Protein AF-A0A1D1V1R0-F1 (afdb_monomer_lite)

Secondary structure (DSSP, 8-state):
-----SSSPPPSSEEEEEE-TTSS--HHHHHH----TTEEEEEETTSS--HHHHHHHIIIIIGGG--SEEEEEE-S-GGGG-HHHHHHHS-TT-EEEEEEPPPTTS-TT---HHHHHHHB-TTS-B-PPP-SS----PPPPS----

Foldseek 3Di:
DFDDDQAPDGFQADEFEAADCVQFDDPVCVVVPDDDPRYHYGYGNVSDQALVNVLVCLQPGNQVVDDQEDEAEEEPDPSVVPPVSSVVSHDPRYHYDYAYDDDPVPPPPPGDPVCCVAAHDPVRHGDDDDRPDDPPPPDDPPDDDD

Organism: Ramazzottius varieornatus (NCBI:txid947166)

Structure (mmCIF, N/CA/C/O backbone):
data_AF-A0A1D1V1R0-F1
#
_entry.id   AF-A0A1D1V1R0-F1
#
loop_
_atom_site.group_PDB
_atom_site.id
_atom_site.type_symbol
_atom_site.label_atom_id
_atom_site.label_alt_id
_atom_site.label_comp_id
_atom_site.label_asym_id
_atom_site.label_entity_id
_atom_site.label_seq_id
_atom_site.pdbx_PDB_ins_code
_atom_site.Cartn_x
_atom_site.Cartn_y
_atom_site.Cartn_z
_atom_site.occupancy
_atom_site.B_iso_or_equiv
_atom_site.auth_seq_id
_atom_site.auth_comp_id
_atom_site.auth_asym_id
_atom_site.auth_atom_id
_atom_site.pdbx_PDB_model_num
ATOM 1 N N . MET A 1 1 ? 6.023 -5.284 5.597 1.00 52.09 1 MET A N 1
ATOM 2 C CA . MET A 1 1 ? 5.545 -4.216 6.499 1.00 52.09 1 MET A CA 1
ATOM 3 C C . MET A 1 1 ? 4.420 -4.776 7.351 1.00 52.09 1 MET A C 1
ATOM 5 O O . MET A 1 1 ? 3.563 -5.457 6.803 1.00 52.09 1 MET A O 1
ATOM 9 N N . ALA A 1 2 ? 4.440 -4.544 8.662 1.00 51.50 2 ALA A N 1
ATOM 10 C CA . ALA A 1 2 ? 3.356 -4.931 9.559 1.00 51.50 2 ALA A CA 1
ATOM 11 C C . ALA A 1 2 ? 2.730 -3.659 10.130 1.00 51.50 2 ALA A C 1
ATOM 13 O O . ALA A 1 2 ? 3.418 -2.868 10.766 1.00 51.50 2 ALA A O 1
ATOM 14 N N . VAL A 1 3 ? 1.440 -3.464 9.879 1.00 59.72 3 VAL A N 1
ATOM 15 C CA . VAL A 1 3 ? 0.674 -2.334 10.406 1.00 59.72 3 VAL A CA 1
ATOM 16 C C . VAL A 1 3 ? -0.387 -2.896 11.333 1.00 59.72 3 VAL A C 1
ATOM 18 O O . VAL A 1 3 ? -1.090 -3.838 10.958 1.00 59.72 3 VAL A O 1
ATOM 21 N N . SER A 1 4 ? -0.482 -2.326 12.536 1.00 56.81 4 SER A N 1
ATOM 22 C CA . SER A 1 4 ? -1.475 -2.718 13.528 1.00 56.81 4 SER A CA 1
ATOM 23 C C . SER A 1 4 ? -2.364 -1.549 13.956 1.00 56.81 4 SER A C 1
ATOM 25 O O . SER A 1 4 ? -1.870 -0.660 14.651 1.00 56.81 4 SER A O 1
ATOM 27 N N . PRO A 1 5 ? -3.678 -1.572 13.661 1.00 60.47 5 PRO A N 1
ATOM 28 C CA . PRO A 1 5 ? -4.608 -0.578 14.172 1.00 60.47 5 PRO A CA 1
ATOM 29 C C . PRO A 1 5 ? -4.971 -0.908 15.623 1.00 60.47 5 PRO A C 1
ATOM 31 O O . PRO A 1 5 ? -5.726 -1.849 15.859 1.00 60.47 5 PRO A O 1
ATOM 34 N N . GLY A 1 6 ? -4.405 -0.165 16.584 1.00 58.22 6 GLY A N 1
ATOM 35 C CA . GLY A 1 6 ? -4.830 -0.024 17.995 1.00 58.22 6 GLY A CA 1
ATOM 36 C C . GLY A 1 6 ? -4.907 -1.276 18.893 1.00 58.22 6 GLY A C 1
ATOM 37 O O . GLY A 1 6 ? -4.838 -1.153 20.107 1.00 58.22 6 GLY A O 1
ATOM 38 N N . ASN A 1 7 ? -4.992 -2.479 18.321 1.00 58.25 7 ASN A N 1
ATOM 39 C CA . ASN A 1 7 ? -5.371 -3.736 18.968 1.00 58.25 7 ASN A CA 1
ATOM 40 C C . ASN A 1 7 ? -4.409 -4.890 18.626 1.00 58.25 7 ASN A C 1
ATOM 42 O O . ASN A 1 7 ? -4.792 -6.054 18.731 1.00 58.25 7 ASN A O 1
ATOM 46 N N . ARG A 1 8 ? -3.173 -4.599 18.187 1.00 58.84 8 ARG A N 1
ATOM 47 C CA . ARG A 1 8 ? -2.161 -5.610 17.794 1.00 58.84 8 ARG A CA 1
ATOM 48 C C . ARG A 1 8 ? -2.657 -6.583 16.712 1.00 58.84 8 ARG A C 1
ATOM 50 O O . ARG A 1 8 ? -2.255 -7.742 16.682 1.00 58.84 8 ARG A O 1
ATOM 57 N N . LYS A 1 9 ? -3.557 -6.133 15.836 1.00 68.12 9 LYS A N 1
ATOM 58 C CA . LYS A 1 9 ? -4.100 -6.934 14.728 1.00 68.12 9 LYS A CA 1
ATOM 59 C C . LYS A 1 9 ? -3.363 -6.575 13.452 1.00 68.12 9 LYS A C 1
ATOM 61 O O . LYS A 1 9 ? -3.087 -5.410 13.242 1.00 68.12 9 LYS A O 1
ATOM 66 N N . PHE A 1 10 ? -3.060 -7.534 12.589 1.00 79.31 10 PHE A N 1
ATOM 67 C CA . PHE A 1 10 ? -2.587 -7.196 11.246 1.00 79.31 10 PHE A CA 1
ATOM 68 C C . PHE A 1 10 ? -3.708 -6.540 10.435 1.00 79.31 10 PHE A C 1
ATOM 70 O O . PHE A 1 10 ? -4.890 -6.745 10.728 1.00 79.31 10 PHE A O 1
ATOM 77 N N . LEU A 1 11 ? -3.338 -5.784 9.395 1.00 84.06 11 LEU A N 1
ATOM 78 C CA . LEU A 1 11 ? -4.310 -5.361 8.391 1.00 84.06 11 LEU A CA 1
ATOM 79 C C . LEU A 1 11 ? -5.046 -6.596 7.848 1.00 84.06 11 LEU A C 1
ATOM 81 O O . LEU A 1 11 ? -4.405 -7.606 7.547 1.00 84.06 11 LEU A O 1
ATOM 85 N N . PRO A 1 12 ? -6.379 -6.534 7.707 1.00 88.12 12 PRO A N 1
ATOM 86 C CA . PRO A 1 12 ? -7.163 -7.672 7.241 1.00 88.12 12 PRO A CA 1
ATOM 87 C C . PRO A 1 12 ? -6.957 -7.974 5.751 1.00 88.12 12 PRO A C 1
ATOM 89 O O . PRO A 1 12 ? -7.391 -9.026 5.289 1.00 88.12 12 PRO A O 1
ATOM 92 N N . VAL A 1 13 ? -6.312 -7.072 5.003 1.00 91.94 13 VAL A N 1
ATOM 93 C CA . VAL A 1 13 ? -5.992 -7.231 3.581 1.00 91.94 13 VAL A CA 1
ATOM 94 C C . VAL A 1 13 ? -4.475 -7.263 3.406 1.00 91.94 13 VAL A C 1
ATOM 96 O O . VAL A 1 13 ? -3.767 -6.355 3.843 1.00 91.94 13 VAL A O 1
ATOM 99 N N . LEU A 1 14 ? -3.983 -8.312 2.751 1.00 92.25 14 LEU A N 1
ATOM 100 C CA . LEU A 1 14 ? -2.581 -8.475 2.392 1.00 92.25 14 LEU A CA 1
ATOM 101 C C . LEU A 1 14 ? -2.313 -7.841 1.026 1.00 92.25 14 LEU A C 1
ATOM 103 O O . LEU A 1 14 ? -3.021 -8.132 0.067 1.00 92.25 14 LEU A O 1
ATOM 107 N N . PHE A 1 15 ? -1.264 -7.029 0.928 1.00 93.94 15 PHE A N 1
ATOM 108 C CA . PHE A 1 15 ? -0.796 -6.456 -0.332 1.00 93.94 15 PHE A CA 1
ATOM 109 C C . PHE A 1 15 ? 0.453 -7.196 -0.810 1.00 93.94 15 PHE A C 1
ATOM 111 O O . PHE A 1 15 ? 1.445 -7.263 -0.080 1.00 93.94 15 PHE A O 1
ATOM 118 N N . ILE A 1 16 ? 0.406 -7.763 -2.015 1.00 94.25 16 ILE A N 1
ATOM 119 C CA . ILE A 1 16 ? 1.519 -8.508 -2.617 1.00 94.25 16 ILE A CA 1
ATOM 120 C C . ILE A 1 16 ? 1.901 -7.858 -3.939 1.00 94.25 16 ILE A C 1
ATOM 122 O O . ILE A 1 16 ? 1.062 -7.718 -4.823 1.00 94.25 16 ILE A O 1
ATOM 126 N N . THR A 1 17 ? 3.184 -7.540 -4.097 1.00 95.12 17 THR A N 1
ATOM 127 C CA . THR A 1 17 ? 3.770 -7.151 -5.381 1.00 95.12 17 THR A CA 1
ATOM 128 C C . THR A 1 17 ? 4.512 -8.343 -5.974 1.00 95.12 17 THR A C 1
ATOM 130 O O . THR A 1 17 ? 5.452 -8.854 -5.371 1.00 95.12 17 THR A O 1
ATOM 133 N N . LEU A 1 18 ? 4.075 -8.804 -7.142 1.00 95.25 18 LEU A N 1
ATOM 134 C CA . LEU A 1 18 ? 4.734 -9.860 -7.907 1.00 95.25 18 LEU A CA 1
ATOM 135 C C . LEU A 1 18 ? 5.698 -9.261 -8.932 1.00 95.25 18 LEU A C 1
ATOM 137 O O . LEU A 1 18 ? 5.539 -8.120 -9.365 1.00 95.25 18 LEU A O 1
ATOM 141 N N . GLN A 1 19 ? 6.708 -10.033 -9.323 1.00 95.56 19 GLN A N 1
ATOM 142 C CA . GLN A 1 19 ? 7.636 -9.625 -10.368 1.00 95.56 19 GLN A CA 1
ATOM 143 C C . GLN A 1 19 ? 7.084 -9.997 -11.749 1.00 95.56 19 GLN A C 1
ATOM 145 O O . GLN A 1 19 ? 6.827 -11.167 -12.011 1.00 95.56 19 GLN A O 1
ATOM 150 N N . GLU A 1 20 ? 6.951 -9.011 -12.634 1.00 95.31 20 GLU A N 1
ATOM 151 C CA . GLU A 1 20 ? 6.552 -9.190 -14.037 1.00 95.31 20 GLU A CA 1
ATOM 152 C C . GLU A 1 20 ? 7.487 -8.377 -14.937 1.00 95.31 20 GLU A C 1
ATOM 154 O O . GLU A 1 20 ? 7.738 -7.207 -14.651 1.00 95.31 20 GLU A O 1
ATOM 159 N N . ASP A 1 21 ? 7.942 -8.921 -16.068 1.00 92.44 21 ASP A N 1
ATOM 160 C CA . ASP A 1 21 ? 8.921 -8.255 -16.953 1.00 92.44 21 ASP A CA 1
ATOM 161 C C . ASP A 1 21 ? 8.495 -6.843 -17.392 1.00 92.44 21 ASP A C 1
ATOM 163 O O . ASP A 1 21 ? 9.306 -5.921 -17.529 1.00 92.44 21 ASP A O 1
ATOM 167 N N . LYS A 1 22 ? 7.188 -6.651 -17.603 1.00 93.69 22 LYS A N 1
ATOM 168 C CA . LYS A 1 22 ? 6.599 -5.363 -18.004 1.00 93.69 22 LYS A CA 1
ATOM 169 C C . LYS A 1 22 ? 6.126 -4.519 -16.819 1.00 93.69 22 LYS A C 1
ATOM 171 O O . LYS A 1 22 ? 5.696 -3.389 -17.026 1.00 93.69 22 LYS A O 1
ATOM 176 N N . GLY A 1 23 ? 6.217 -5.046 -15.600 1.00 93.44 23 GLY A N 1
ATOM 177 C CA . GLY A 1 23 ? 5.686 -4.444 -14.378 1.00 93.44 23 GLY A CA 1
ATOM 178 C C . GLY A 1 23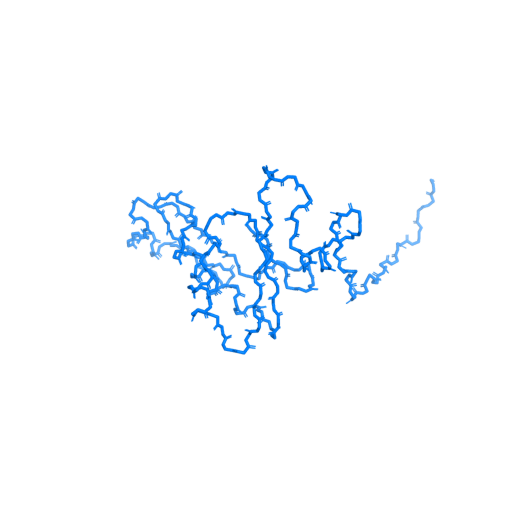 ? 4.164 -4.466 -14.278 1.00 93.44 23 GLY A C 1
ATOM 179 O O . GLY A 1 23 ? 3.609 -3.821 -13.403 1.00 93.44 23 GLY A O 1
ATOM 180 N N . VAL A 1 24 ? 3.493 -5.191 -15.171 1.00 94.50 24 VAL A N 1
ATOM 181 C CA . VAL A 1 24 ? 2.039 -5.344 -15.211 1.00 94.50 24 VAL A CA 1
ATOM 182 C C . VAL A 1 24 ? 1.707 -6.778 -15.587 1.00 94.50 24 VAL A C 1
ATOM 184 O O . VAL A 1 24 ? 2.443 -7.405 -16.353 1.00 94.50 24 VAL A O 1
ATOM 187 N N . PHE A 1 25 ? 0.580 -7.283 -15.094 1.00 95.12 25 PHE A N 1
ATOM 188 C CA . PHE A 1 25 ? 0.133 -8.627 -15.430 1.00 95.12 25 PHE A CA 1
ATOM 189 C C . PHE A 1 25 ? -0.249 -8.737 -16.904 1.00 95.12 25 PHE A C 1
ATOM 191 O O . PHE A 1 25 ? -1.098 -8.001 -17.410 1.00 95.12 25 PHE A O 1
ATOM 198 N N . GLY A 1 26 ? 0.322 -9.725 -17.592 1.00 93.88 26 GLY A N 1
ATOM 199 C CA . GLY A 1 26 ? -0.139 -10.100 -18.925 1.00 93.88 26 GLY A CA 1
ATOM 200 C C . GLY A 1 26 ? -1.590 -10.623 -18.920 1.00 93.88 26 GLY A C 1
ATOM 201 O O . GLY A 1 26 ? -2.122 -10.980 -17.864 1.00 93.88 26 GLY A O 1
ATOM 202 N N . PRO A 1 27 ? -2.242 -10.740 -20.093 1.00 94.12 27 PRO A N 1
ATOM 203 C CA . PRO A 1 27 ? -3.632 -11.201 -20.189 1.00 94.12 27 PRO A CA 1
ATOM 204 C C . PRO A 1 27 ? -3.875 -12.593 -19.589 1.00 94.12 27 PRO A C 1
ATOM 206 O O . PRO A 1 27 ? -4.906 -12.831 -18.963 1.00 94.12 27 PRO A O 1
ATOM 209 N N . ILE A 1 28 ? -2.915 -13.510 -19.756 1.00 94.50 28 ILE A N 1
ATOM 210 C CA . ILE A 1 28 ? -3.005 -14.881 -19.231 1.00 94.50 28 ILE A CA 1
ATOM 211 C C . ILE A 1 28 ? -2.942 -14.866 -17.702 1.00 94.50 28 ILE A C 1
ATOM 213 O O . ILE A 1 28 ? -3.820 -15.429 -17.049 1.00 94.50 28 ILE A O 1
ATOM 217 N N . VAL A 1 29 ? -1.949 -14.170 -17.138 1.00 93.12 29 VAL A N 1
ATOM 218 C CA . VAL A 1 29 ? -1.766 -14.051 -15.685 1.00 93.12 29 VAL A CA 1
ATOM 219 C C . VAL A 1 29 ? -2.973 -13.363 -15.060 1.00 93.12 29 VAL A C 1
ATOM 221 O O . VAL A 1 29 ? -3.580 -13.917 -14.154 1.00 93.12 29 VAL A O 1
ATOM 224 N N . SER A 1 30 ? -3.416 -12.233 -15.618 1.00 92.38 30 SER A N 1
ATOM 225 C CA . SER A 1 30 ? -4.606 -11.501 -15.158 1.00 92.38 30 SER A CA 1
ATOM 226 C C . SER A 1 30 ? -5.871 -12.368 -15.095 1.00 92.38 30 SER A C 1
ATOM 228 O O . SER A 1 30 ? -6.713 -12.176 -14.214 1.00 92.38 30 SER A O 1
ATOM 230 N N . LYS A 1 31 ? -6.020 -13.324 -16.025 1.00 94.19 31 LYS A N 1
ATOM 231 C CA . LYS A 1 31 ? -7.166 -14.244 -16.076 1.00 94.19 31 LYS A CA 1
ATOM 232 C C . LYS A 1 31 ? -7.053 -15.386 -15.063 1.00 94.19 31 LYS A C 1
ATOM 234 O O . LYS A 1 31 ? -8.076 -15.812 -14.534 1.00 94.19 31 LYS A O 1
ATOM 239 N N . ALA A 1 32 ? -5.843 -15.883 -14.815 1.00 94.62 32 ALA A N 1
ATOM 240 C CA . ALA A 1 32 ? -5.585 -17.016 -13.926 1.00 94.62 32 ALA A CA 1
ATOM 241 C C . ALA A 1 32 ? -5.278 -16.612 -12.472 1.00 94.62 32 ALA A C 1
ATOM 243 O O . ALA A 1 32 ? -5.229 -17.478 -11.600 1.00 94.62 32 ALA A O 1
ATOM 244 N N . LEU A 1 33 ? -5.057 -15.320 -12.207 1.00 94.12 33 LEU A N 1
ATOM 245 C CA . LEU A 1 33 ? -4.650 -14.815 -10.902 1.00 94.12 33 LEU A CA 1
ATOM 246 C C . LEU A 1 33 ? -5.675 -15.174 -9.823 1.00 94.12 33 LEU A C 1
ATOM 248 O O . LEU A 1 33 ? -6.874 -14.926 -9.973 1.00 94.12 33 LEU A O 1
ATOM 252 N N . PHE A 1 34 ? -5.186 -15.719 -8.711 1.00 93.00 34 PHE A N 1
ATOM 253 C CA . PHE A 1 34 ? -6.014 -15.987 -7.544 1.00 93.00 34 PHE A CA 1
ATOM 254 C C . PHE A 1 34 ? -6.573 -14.677 -6.975 1.00 93.00 34 PHE A C 1
ATOM 256 O O . PHE A 1 34 ? -5.833 -13.721 -6.744 1.00 93.00 34 PHE A O 1
ATOM 263 N N . LYS A 1 35 ? -7.887 -14.642 -6.731 1.00 93.44 35 LYS A N 1
ATOM 264 C CA . LYS A 1 35 ? -8.589 -13.480 -6.178 1.00 93.44 35 LYS A CA 1
ATOM 265 C C . LYS A 1 35 ? -9.249 -13.863 -4.866 1.00 93.44 35 LYS A C 1
ATOM 267 O O . LYS A 1 35 ? -10.056 -14.789 -4.820 1.00 93.44 35 LYS A O 1
ATOM 272 N N . ALA A 1 36 ? -8.945 -13.111 -3.819 1.00 94.62 36 ALA A N 1
ATOM 273 C CA . ALA A 1 36 ? -9.585 -13.243 -2.521 1.00 94.62 36 ALA A CA 1
ATOM 274 C C . ALA A 1 36 ? -9.876 -11.860 -1.941 1.00 94.62 36 ALA A C 1
ATOM 276 O O . ALA A 1 36 ? -9.194 -10.889 -2.251 1.00 94.62 36 ALA A O 1
ATOM 277 N N . ARG A 1 37 ? -10.894 -11.768 -1.080 1.00 92.25 37 ARG A N 1
ATOM 278 C CA . ARG A 1 37 ? -11.320 -10.487 -0.483 1.00 92.25 37 ARG A CA 1
ATOM 279 C C . ARG A 1 37 ? -10.255 -9.859 0.420 1.00 92.25 37 ARG A C 1
ATOM 281 O O . ARG A 1 37 ? -10.264 -8.655 0.622 1.00 92.25 37 ARG A O 1
ATOM 288 N N . ASN A 1 38 ? -9.368 -10.678 0.971 1.00 93.31 38 ASN A N 1
ATOM 289 C CA . ASN A 1 38 ? -8.287 -10.288 1.870 1.00 93.31 38 ASN A CA 1
ATOM 290 C C . ASN A 1 38 ? -6.928 -10.199 1.160 1.00 93.31 38 ASN A C 1
ATOM 292 O O . ASN A 1 38 ? -5.894 -10.229 1.825 1.00 93.31 38 ASN A O 1
ATOM 296 N N . LEU A 1 39 ? -6.915 -10.135 -0.173 1.00 94.06 39 LEU A N 1
ATOM 297 C CA . LEU A 1 39 ? -5.689 -10.120 -0.955 1.00 94.06 39 LEU A CA 1
ATOM 298 C C . LEU A 1 39 ? -5.769 -9.078 -2.072 1.00 94.06 39 LEU A C 1
ATOM 300 O O . LEU A 1 39 ? -6.593 -9.184 -2.978 1.00 94.06 39 LEU A O 1
ATOM 304 N N . HIS A 1 40 ? -4.860 -8.112 -2.025 1.00 94.94 40 HIS A N 1
ATOM 305 C CA . HIS A 1 40 ? -4.611 -7.147 -3.084 1.00 94.94 40 HIS A CA 1
ATOM 306 C C . HIS A 1 40 ? -3.292 -7.503 -3.768 1.00 94.94 40 HIS A C 1
ATOM 308 O O .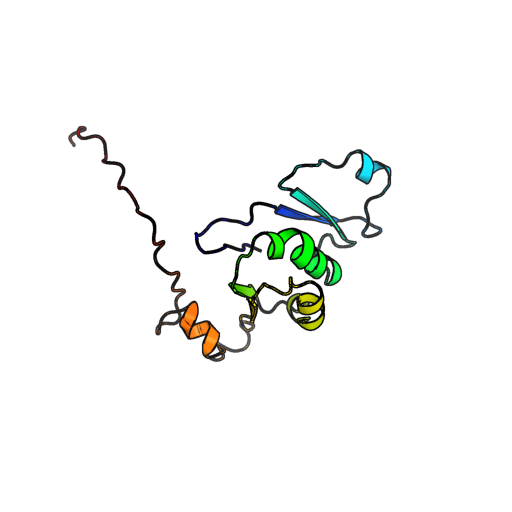 HIS A 1 40 ? -2.222 -7.374 -3.174 1.00 94.94 40 HIS A O 1
ATOM 314 N N . VAL A 1 41 ? -3.361 -8.008 -4.998 1.00 95.19 41 VAL A N 1
ATOM 315 C CA . VAL A 1 41 ? -2.175 -8.439 -5.750 1.00 95.19 41 VAL A CA 1
ATOM 316 C C . VAL A 1 41 ? -1.898 -7.444 -6.868 1.00 95.19 41 VAL A C 1
ATOM 318 O O . VAL A 1 41 ? -2.778 -7.153 -7.675 1.00 95.19 41 VAL A O 1
ATOM 321 N N . THR A 1 42 ? -0.663 -6.968 -6.931 1.00 95.38 42 THR A N 1
ATOM 322 C CA . THR A 1 42 ? -0.150 -6.060 -7.958 1.00 95.38 42 THR A CA 1
ATOM 323 C C . THR A 1 42 ? 1.168 -6.591 -8.526 1.00 95.38 42 THR A C 1
ATOM 325 O O . THR A 1 42 ? 1.681 -7.614 -8.063 1.00 95.38 42 THR A O 1
ATOM 328 N N . ALA A 1 43 ? 1.731 -5.913 -9.522 1.00 96.00 43 ALA A N 1
ATOM 329 C CA . ALA A 1 43 ? 2.990 -6.285 -10.150 1.00 96.00 43 ALA A CA 1
ATOM 330 C C . ALA A 1 43 ? 3.958 -5.106 -10.248 1.00 96.00 43 ALA A C 1
ATOM 332 O O . ALA A 1 43 ? 3.552 -3.951 -10.334 1.00 96.00 43 ALA A O 1
ATOM 333 N N . SER A 1 44 ? 5.253 -5.407 -10.274 1.00 96.06 44 SER A N 1
ATOM 334 C CA . SER A 1 44 ? 6.299 -4.460 -10.651 1.00 96.06 44 SER A CA 1
ATOM 335 C C . SER A 1 44 ? 7.437 -5.178 -11.374 1.00 96.06 44 SER A C 1
ATOM 337 O O . SER A 1 44 ? 7.538 -6.404 -11.346 1.00 96.06 44 SER A O 1
ATOM 339 N N . LYS A 1 45 ? 8.319 -4.423 -12.038 1.00 95.19 45 LYS A N 1
ATOM 340 C CA . LYS A 1 45 ? 9.442 -5.009 -12.795 1.00 95.19 45 LYS A CA 1
ATOM 341 C C . LYS A 1 45 ? 10.439 -5.771 -11.925 1.00 95.19 45 LYS A C 1
ATOM 343 O O . LYS A 1 45 ? 11.049 -6.730 -12.383 1.00 95.19 45 LYS A O 1
ATOM 348 N N . SER A 1 46 ? 10.622 -5.331 -10.683 1.00 93.25 46 SER A N 1
ATOM 349 C CA . SER A 1 46 ? 11.560 -5.926 -9.726 1.00 93.25 46 SER A CA 1
ATOM 350 C C . SER A 1 46 ? 10.875 -6.796 -8.672 1.00 93.25 46 SER A C 1
ATOM 352 O O . SER A 1 46 ? 11.557 -7.336 -7.806 1.00 93.25 46 SER A O 1
ATOM 354 N N . GLY A 1 47 ? 9.538 -6.873 -8.677 1.00 93.25 47 GLY A N 1
ATOM 355 C CA . GLY A 1 47 ? 8.759 -7.442 -7.573 1.00 93.25 47 GLY A CA 1
ATOM 356 C C . GLY A 1 47 ? 8.805 -6.608 -6.286 1.00 93.25 47 GLY A C 1
ATOM 357 O O . GLY A 1 47 ? 8.248 -7.010 -5.271 1.00 93.25 47 GLY A O 1
ATOM 358 N N . GLN A 1 48 ? 9.460 -5.444 -6.304 1.00 90.88 48 GLN A N 1
ATOM 359 C CA . GLN A 1 48 ? 9.502 -4.522 -5.173 1.00 90.88 48 GLN A CA 1
ATOM 360 C C . GLN A 1 48 ? 8.395 -3.479 -5.286 1.00 90.88 48 GLN A C 1
ATOM 362 O O . GLN A 1 48 ? 7.971 -3.112 -6.384 1.00 90.88 48 GLN A O 1
ATOM 367 N N . MET A 1 49 ? 7.955 -2.975 -4.139 1.00 89.88 49 MET A N 1
ATOM 368 C CA . MET A 1 49 ? 6.998 -1.878 -4.070 1.00 89.88 49 MET A CA 1
ATOM 369 C C . MET A 1 49 ? 7.641 -0.603 -4.621 1.00 89.88 49 MET A C 1
ATOM 371 O O . MET A 1 49 ? 8.683 -0.164 -4.132 1.00 89.88 49 MET A O 1
ATOM 375 N N . THR A 1 50 ? 7.030 -0.029 -5.654 1.00 91.38 50 THR A N 1
ATOM 376 C CA . THR A 1 50 ? 7.395 1.294 -6.163 1.00 91.38 50 THR A CA 1
ATOM 377 C C . THR A 1 50 ? 6.644 2.371 -5.387 1.00 91.38 50 THR A C 1
ATOM 379 O O . THR A 1 50 ? 5.771 2.080 -4.569 1.00 91.38 50 THR A O 1
ATOM 382 N N . LYS A 1 51 ? 6.968 3.631 -5.660 1.00 90.00 51 LYS A N 1
ATOM 383 C CA . LYS A 1 51 ? 6.280 4.782 -5.079 1.00 90.00 51 LYS A CA 1
ATOM 384 C C . LYS A 1 51 ? 4.785 4.790 -5.416 1.00 90.00 51 LYS A C 1
ATOM 386 O O . LYS A 1 51 ? 3.953 5.001 -4.544 1.00 90.00 51 LYS A O 1
ATOM 391 N N . GLU A 1 52 ? 4.447 4.484 -6.661 1.00 91.94 52 GLU A N 1
ATOM 392 C CA . GLU A 1 52 ? 3.068 4.416 -7.149 1.00 91.94 52 GLU A CA 1
ATOM 393 C C . GLU A 1 52 ? 2.301 3.286 -6.453 1.00 91.94 52 GLU A C 1
ATOM 395 O O . GLU A 1 52 ? 1.174 3.478 -6.008 1.00 91.94 52 GLU A O 1
ATOM 400 N N . LEU A 1 53 ? 2.947 2.129 -6.274 1.00 93.44 53 LEU A N 1
ATOM 401 C CA . LEU A 1 53 ? 2.362 1.000 -5.548 1.00 93.44 53 LEU A CA 1
ATOM 402 C C . LEU A 1 53 ? 2.207 1.273 -4.050 1.00 93.44 53 LEU A C 1
ATOM 404 O O . LEU A 1 53 ? 1.292 0.738 -3.431 1.00 93.44 53 LEU A O 1
ATOM 408 N N . TYR A 1 54 ? 3.080 2.091 -3.459 1.00 91.94 54 TYR A N 1
ATOM 409 C CA . TYR A 1 54 ? 2.920 2.549 -2.081 1.00 91.94 54 TYR A CA 1
ATOM 410 C C . TYR A 1 54 ? 1.686 3.451 -1.934 1.00 91.94 54 TYR A C 1
ATOM 412 O O . TYR A 1 54 ? 0.892 3.239 -1.020 1.00 91.94 54 TYR A O 1
ATOM 420 N N . ILE A 1 55 ? 1.471 4.389 -2.861 1.00 93.00 55 ILE A N 1
ATOM 421 C CA . ILE A 1 55 ? 0.272 5.244 -2.884 1.00 93.00 55 ILE A CA 1
ATOM 422 C C . ILE A 1 55 ? -0.991 4.388 -3.064 1.00 93.00 55 ILE A C 1
ATOM 424 O O . ILE A 1 55 ? -1.958 4.542 -2.318 1.00 93.00 55 ILE A O 1
ATOM 428 N N . GLU A 1 56 ? -0.963 3.422 -3.987 1.00 94.56 56 GLU A N 1
ATOM 429 C CA . GLU A 1 56 ? -2.061 2.470 -4.183 1.00 94.56 56 GLU A CA 1
ATOM 430 C C . GLU A 1 56 ? -2.329 1.640 -2.918 1.00 94.56 56 GLU A C 1
ATOM 432 O O . GLU A 1 56 ? -3.480 1.433 -2.536 1.00 94.56 56 GLU A O 1
ATOM 437 N N . TRP A 1 57 ? -1.280 1.188 -2.228 1.00 93.88 57 TRP A N 1
ATOM 438 C CA . TRP A 1 57 ? -1.419 0.495 -0.950 1.00 93.88 57 TRP A CA 1
ATOM 439 C C . TRP A 1 57 ? -2.059 1.393 0.118 1.00 93.88 57 TRP A C 1
ATOM 441 O O . TRP A 1 57 ? -2.969 0.938 0.821 1.00 93.88 57 TRP A O 1
ATOM 451 N N . CYS A 1 58 ? -1.642 2.659 0.213 1.00 92.62 58 CYS A N 1
ATOM 452 C CA . CYS A 1 58 ? -2.240 3.642 1.115 1.00 92.62 58 CYS A CA 1
ATOM 453 C C . CYS A 1 58 ? -3.747 3.780 0.861 1.00 92.62 58 CYS A C 1
ATOM 455 O O . CYS A 1 58 ? -4.551 3.592 1.775 1.00 92.62 58 CYS A O 1
ATOM 457 N N . GLU A 1 59 ? -4.127 4.024 -0.392 1.00 93.81 59 GLU A N 1
ATOM 458 C CA . GLU A 1 59 ? -5.509 4.267 -0.805 1.00 93.81 59 GLU A CA 1
ATOM 459 C C . GLU A 1 59 ? -6.399 3.016 -0.684 1.00 93.81 59 GLU A C 1
ATOM 461 O O . GLU A 1 59 ? -7.504 3.076 -0.142 1.00 93.81 59 GLU A O 1
ATOM 466 N N . LYS A 1 60 ? -5.947 1.869 -1.206 1.00 93.31 60 LYS A N 1
ATOM 467 C CA . LYS A 1 60 ? -6.792 0.673 -1.376 1.00 93.31 60 LYS A CA 1
ATOM 468 C C . LYS A 1 60 ? -6.768 -0.268 -0.180 1.00 93.31 60 LYS A C 1
ATOM 470 O O . LYS A 1 60 ? -7.723 -1.021 0.013 1.00 93.31 60 LYS A O 1
ATOM 475 N N . VAL A 1 61 ? -5.689 -0.264 0.602 1.00 92.69 61 VAL A N 1
ATOM 476 C CA . VAL A 1 61 ? -5.467 -1.259 1.661 1.00 92.69 61 VAL A CA 1
ATOM 477 C C . VAL A 1 61 ? -5.362 -0.623 3.035 1.00 92.69 61 VAL A C 1
ATOM 479 O O . VAL A 1 61 ? -6.007 -1.110 3.958 1.00 92.69 61 VAL A O 1
ATOM 482 N N . PHE A 1 62 ? -4.569 0.430 3.200 1.00 91.12 62 PHE A N 1
ATOM 483 C CA . PHE A 1 62 ? -4.256 0.974 4.519 1.00 91.12 62 PHE A CA 1
ATOM 484 C C . PHE A 1 62 ? -5.352 1.904 5.055 1.00 91.12 62 PHE A C 1
ATOM 486 O O . PHE A 1 62 ? -5.956 1.594 6.083 1.00 91.12 62 PHE A O 1
ATOM 493 N N . PHE A 1 63 ? -5.660 3.003 4.360 1.00 90.94 63 PHE A N 1
ATOM 494 C CA . PHE A 1 63 ? -6.627 4.003 4.825 1.00 90.94 63 PHE A CA 1
ATOM 495 C C . PHE A 1 63 ? -8.047 3.479 5.057 1.00 90.94 63 PHE A C 1
ATOM 497 O O . PHE A 1 63 ? -8.640 3.875 6.062 1.00 90.94 63 PHE A O 1
ATOM 504 N N . PRO A 1 64 ? -8.589 2.540 4.255 1.00 90.94 64 PRO A N 1
ATOM 505 C CA . PRO A 1 64 ? -9.905 1.960 4.528 1.00 90.94 64 PRO A CA 1
ATOM 506 C C . PRO A 1 64 ? -10.008 1.219 5.871 1.00 90.94 64 PRO A C 1
ATOM 508 O O . PRO A 1 64 ? -11.109 0.882 6.296 1.00 90.94 64 PRO A O 1
ATOM 511 N N . GLN A 1 65 ? -8.878 0.927 6.523 1.00 87.81 65 GLN A N 1
ATOM 512 C CA . GLN A 1 65 ? -8.814 0.221 7.806 1.00 87.81 65 GLN A CA 1
ATOM 513 C C . GLN A 1 65 ? -8.609 1.169 8.997 1.00 87.81 65 GLN A C 1
ATOM 515 O O . GLN A 1 65 ? -8.571 0.707 10.139 1.00 87.81 65 GLN A O 1
ATOM 520 N N . MET A 1 66 ? -8.440 2.470 8.746 1.00 86.81 66 MET A N 1
ATOM 521 C CA . MET A 1 66 ? -8.149 3.474 9.767 1.00 86.81 66 MET A CA 1
ATOM 522 C C . MET A 1 66 ? -9.399 4.283 10.101 1.00 86.81 66 MET A C 1
ATOM 524 O O . MET A 1 66 ? -10.144 4.686 9.213 1.00 86.81 66 MET A O 1
ATOM 528 N N . ASN A 1 67 ? -9.600 4.569 11.390 1.00 82.31 67 ASN A N 1
ATOM 529 C CA . ASN A 1 67 ? -10.761 5.309 11.878 1.00 82.31 67 ASN A CA 1
ATOM 530 C C . ASN A 1 67 ? -10.314 6.498 12.735 1.00 82.31 67 ASN A C 1
ATOM 532 O O . ASN A 1 67 ? -9.645 6.310 13.751 1.00 82.31 67 ASN A O 1
ATOM 536 N N . GLY A 1 68 ? -10.739 7.707 12.364 1.00 82.81 68 GLY A N 1
ATOM 537 C CA . GLY A 1 68 ? -10.501 8.935 13.128 1.00 82.81 68 GLY A CA 1
ATOM 538 C C . GLY A 1 68 ? -9.061 9.433 13.028 1.00 82.81 68 GLY A C 1
ATOM 539 O O . GLY A 1 68 ? -8.787 10.324 12.233 1.00 82.81 68 GLY A O 1
ATOM 540 N N . HIS A 1 69 ? -8.150 8.838 13.803 1.00 82.00 69 HIS A N 1
ATOM 541 C CA . HIS A 1 69 ? -6.743 9.243 13.878 1.00 82.00 69 HIS A CA 1
ATOM 542 C C . HIS A 1 69 ? -5.818 8.043 13.676 1.00 82.00 69 HIS A C 1
ATOM 544 O O . HIS A 1 69 ? -6.037 6.969 14.242 1.00 82.00 69 HIS A O 1
ATOM 550 N N . CYS A 1 70 ? -4.755 8.231 12.902 1.00 82.88 70 CYS A N 1
ATOM 551 C CA . CYS A 1 70 ? -3.793 7.195 12.572 1.00 82.88 70 CYS A CA 1
ATOM 552 C C . CYS A 1 70 ? -2.357 7.716 12.657 1.00 82.88 70 CYS A C 1
ATOM 554 O O . CYS A 1 70 ? -1.989 8.660 11.962 1.00 82.88 70 CYS A O 1
ATOM 556 N N . PHE A 1 71 ? -1.525 7.016 13.432 1.00 81.56 71 PHE A N 1
ATOM 557 C CA . PHE A 1 71 ? -0.073 7.169 13.400 1.00 81.56 71 PHE A CA 1
ATOM 558 C C . PHE A 1 71 ? 0.547 6.037 12.587 1.00 81.56 71 PHE A C 1
ATOM 560 O O . PHE A 1 71 ? 0.378 4.862 12.924 1.00 81.56 71 PHE A O 1
ATOM 567 N N . PHE A 1 72 ? 1.288 6.385 11.539 1.00 82.88 72 PHE A N 1
ATOM 568 C CA . PHE A 1 72 ? 2.035 5.426 10.735 1.00 82.88 72 PHE A CA 1
ATOM 569 C C . PHE A 1 72 ? 3.529 5.551 11.015 1.00 82.88 72 PHE A C 1
ATOM 571 O O . PHE A 1 72 ? 4.165 6.528 10.633 1.00 82.88 72 PHE A O 1
ATOM 578 N N . LEU A 1 73 ? 4.081 4.558 11.711 1.00 82.38 73 LEU A N 1
ATOM 579 C CA . LEU A 1 73 ? 5.509 4.479 11.998 1.00 82.38 73 LEU A CA 1
ATOM 580 C C . LEU A 1 73 ? 6.209 3.696 10.878 1.00 82.38 73 LEU A C 1
ATOM 582 O O . LEU A 1 73 ? 6.013 2.485 10.758 1.00 82.38 73 LEU A O 1
ATOM 586 N N . ALA A 1 74 ? 7.013 4.384 10.073 1.00 83.44 74 ALA A N 1
ATOM 587 C CA . ALA A 1 74 ? 7.726 3.826 8.926 1.00 83.44 74 ALA A CA 1
ATOM 588 C C . ALA A 1 74 ? 9.242 3.784 9.176 1.00 83.44 74 ALA A C 1
ATOM 590 O O . ALA A 1 74 ? 9.767 4.568 9.964 1.00 83.44 74 ALA A O 1
ATOM 591 N N . ASP A 1 75 ? 9.964 2.876 8.517 1.00 81.94 75 ASP A N 1
ATOM 592 C CA . ASP A 1 75 ? 11.431 2.912 8.521 1.00 81.94 75 ASP A CA 1
ATOM 593 C C . ASP A 1 75 ? 11.960 4.059 7.633 1.00 81.94 75 ASP A C 1
ATOM 595 O O . ASP A 1 75 ? 11.199 4.748 6.954 1.00 81.94 75 ASP A O 1
ATOM 599 N N . SER A 1 76 ? 13.276 4.287 7.624 1.00 79.56 76 SER A N 1
ATOM 600 C CA . SER A 1 76 ? 13.906 5.344 6.820 1.00 79.56 76 SER A CA 1
ATOM 601 C C . SER A 1 76 ? 13.981 5.033 5.318 1.00 79.56 76 SER A C 1
ATOM 603 O O . SER A 1 76 ? 14.878 5.531 4.626 1.00 79.56 76 SER A O 1
ATOM 605 N N . TRP A 1 77 ? 13.119 4.163 4.789 1.00 81.50 77 TRP A N 1
ATOM 606 C CA . TRP A 1 77 ? 13.129 3.843 3.370 1.00 81.50 77 TRP A CA 1
ATOM 607 C C . TRP A 1 77 ? 12.597 5.01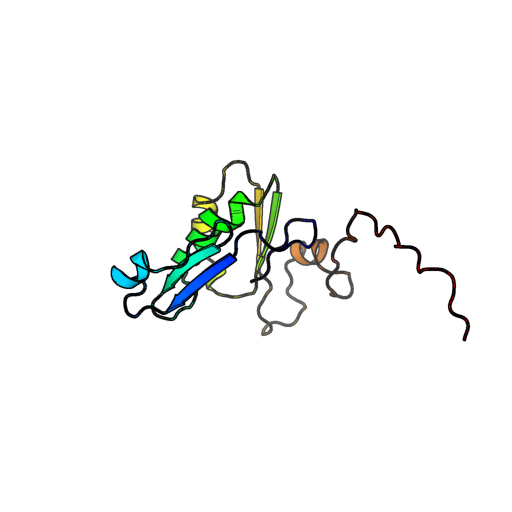5 2.540 1.00 81.50 77 TRP A C 1
ATOM 609 O O . TRP A 1 77 ? 11.537 5.575 2.806 1.00 81.50 77 TRP A O 1
ATOM 619 N N . LYS A 1 78 ? 13.343 5.381 1.489 1.00 80.69 78 LYS A N 1
ATOM 620 C CA . LYS A 1 78 ? 13.086 6.581 0.671 1.00 80.69 78 LYS A CA 1
ATOM 621 C C . LYS A 1 78 ? 11.694 6.615 0.036 1.00 80.69 78 LYS A C 1
ATOM 623 O O . LYS A 1 78 ? 11.190 7.697 -0.229 1.00 80.69 78 LYS A O 1
ATOM 628 N N . THR A 1 79 ? 11.080 5.459 -0.202 1.00 79.56 79 THR A N 1
ATOM 629 C CA . THR A 1 79 ? 9.732 5.361 -0.780 1.00 79.56 79 THR A CA 1
ATOM 630 C C . THR A 1 79 ? 8.669 6.004 0.116 1.00 79.56 79 THR A C 1
ATOM 632 O O . THR A 1 79 ? 7.690 6.526 -0.404 1.00 79.56 79 THR A O 1
ATOM 635 N N . PHE A 1 80 ? 8.887 6.046 1.436 1.00 78.81 80 PHE A N 1
ATOM 636 C CA . PHE A 1 80 ? 7.981 6.712 2.375 1.00 78.81 80 PHE A CA 1
ATOM 637 C C . PHE A 1 80 ? 8.097 8.237 2.364 1.00 78.81 80 PHE A C 1
ATOM 639 O O . PHE A 1 80 ? 7.241 8.903 2.922 1.00 78.81 80 PHE A O 1
ATOM 646 N N . ALA A 1 81 ? 9.123 8.813 1.735 1.00 73.38 81 ALA A N 1
ATOM 647 C CA . ALA A 1 81 ? 9.396 10.245 1.836 1.00 73.38 81 ALA A CA 1
ATOM 648 C C . ALA A 1 81 ? 8.410 11.141 1.064 1.00 73.38 81 ALA A C 1
ATOM 650 O O . ALA A 1 81 ? 8.438 12.354 1.260 1.00 73.38 81 ALA A O 1
ATOM 651 N N . ASP A 1 82 ? 7.567 10.587 0.185 1.00 78.12 82 ASP A N 1
ATOM 652 C CA . ASP A 1 82 ? 6.550 11.383 -0.508 1.00 78.12 82 ASP A CA 1
ATOM 653 C C . ASP A 1 82 ? 5.258 11.465 0.304 1.00 78.12 82 ASP A C 1
ATOM 655 O O . ASP A 1 82 ? 4.343 10.656 0.153 1.00 78.12 82 ASP A O 1
ATOM 659 N N . HIS A 1 83 ? 5.223 12.460 1.183 1.00 79.19 83 HIS A N 1
ATOM 660 C CA . HIS A 1 83 ? 4.054 12.783 1.984 1.00 79.19 83 HIS A CA 1
ATOM 661 C C . HIS A 1 83 ? 2.941 13.439 1.162 1.00 79.19 83 HIS A C 1
ATOM 663 O O . HIS A 1 83 ? 1.773 13.177 1.436 1.00 79.19 83 HIS A O 1
ATOM 669 N N . ASP A 1 84 ? 3.285 14.242 0.153 1.00 83.81 84 ASP A N 1
ATOM 670 C CA . ASP A 1 84 ? 2.310 15.019 -0.619 1.00 83.81 84 ASP A CA 1
ATOM 671 C C . ASP A 1 84 ? 1.359 14.080 -1.370 1.00 83.81 84 ASP A C 1
ATOM 673 O O . ASP A 1 84 ? 0.139 14.206 -1.270 1.00 83.81 84 ASP A O 1
ATOM 677 N N . ALA A 1 85 ? 1.904 13.052 -2.026 1.00 84.12 85 ALA A N 1
ATOM 678 C CA . ALA A 1 85 ? 1.092 12.072 -2.746 1.00 84.12 85 ALA A CA 1
ATOM 679 C C . ALA A 1 85 ? 0.229 11.192 -1.820 1.00 84.12 85 ALA A C 1
ATOM 681 O O . ALA A 1 85 ? -0.817 10.688 -2.230 1.00 84.12 85 ALA A O 1
ATOM 682 N N . VAL A 1 86 ? 0.652 10.987 -0.568 1.00 87.00 86 VAL A N 1
ATOM 683 C CA . VAL A 1 86 ? -0.142 10.251 0.429 1.00 87.00 86 VAL A CA 1
ATOM 684 C C . VAL A 1 86 ? -1.284 11.114 0.960 1.00 87.00 86 VAL A C 1
ATOM 686 O O . VAL A 1 86 ? -2.385 10.599 1.155 1.00 87.00 86 VAL A O 1
ATOM 689 N N . GLU A 1 87 ? -1.051 12.412 1.158 1.00 86.88 87 GLU A N 1
ATOM 690 C CA . GLU A 1 87 ? -2.087 13.367 1.563 1.00 86.88 87 GLU A CA 1
ATOM 691 C C . GLU A 1 87 ? -3.180 13.516 0.496 1.00 86.88 87 GLU A C 1
ATOM 693 O O . GLU A 1 87 ? -4.354 13.603 0.852 1.00 86.88 87 GLU A O 1
ATOM 698 N N . GLU A 1 88 ? -2.838 13.453 -0.796 1.00 89.81 88 GLU A N 1
ATOM 699 C CA . GLU A 1 88 ? -3.821 13.483 -1.894 1.00 89.81 88 GLU A CA 1
ATOM 700 C C . GLU A 1 88 ? -4.795 12.295 -1.877 1.00 89.81 88 GLU A C 1
ATOM 702 O O . GLU A 1 88 ? -5.965 12.447 -2.231 1.00 89.81 88 GLU A O 1
ATOM 707 N N . VAL A 1 89 ? -4.334 11.111 -1.460 1.00 91.00 89 VAL A N 1
ATOM 708 C CA . VAL A 1 89 ? -5.172 9.897 -1.390 1.00 91.00 89 VAL A CA 1
ATOM 709 C C . VAL A 1 89 ? -5.748 9.644 0.005 1.00 91.00 89 VAL A C 1
ATOM 711 O O . VAL A 1 89 ? -6.487 8.676 0.215 1.00 91.00 89 VAL A O 1
ATOM 714 N N . LYS A 1 90 ? -5.428 10.504 0.976 1.00 91.25 90 LYS A N 1
ATOM 715 C CA . LYS A 1 90 ? -5.942 10.417 2.340 1.00 91.25 90 LYS A CA 1
ATOM 716 C C . LYS A 1 90 ? -7.426 10.809 2.376 1.00 91.25 90 LYS A C 1
ATOM 718 O O . LYS A 1 90 ? -7.799 11.868 1.875 1.00 91.25 90 LYS A O 1
ATOM 723 N N . PRO A 1 91 ? -8.293 10.026 3.041 1.00 91.56 91 PRO A N 1
ATOM 724 C CA . PRO A 1 91 ? -9.670 10.443 3.285 1.00 91.56 91 PRO A CA 1
ATOM 725 C C . PRO A 1 91 ? -9.737 11.747 4.096 1.00 91.56 91 PRO A C 1
ATOM 727 O O . PRO A 1 91 ? -9.076 11.864 5.125 1.00 91.56 91 PRO A O 1
ATOM 730 N N . GLU A 1 92 ? -10.606 12.687 3.709 1.00 87.81 92 GLU A N 1
ATOM 731 C CA . GLU A 1 92 ? -10.738 14.003 4.371 1.00 87.81 92 GLU A CA 1
ATOM 732 C C . GLU A 1 92 ? -10.969 13.916 5.888 1.00 87.81 92 GLU A C 1
ATOM 734 O O . GLU A 1 92 ? -10.494 14.749 6.653 1.00 87.81 92 GLU A O 1
ATOM 739 N N . LYS A 1 93 ? -11.711 12.895 6.331 1.00 88.19 93 LYS A N 1
ATOM 740 C CA . LYS A 1 93 ? -12.081 12.693 7.741 1.00 88.19 93 LYS A CA 1
ATOM 741 C C . LYS A 1 93 ? -11.013 11.964 8.557 1.00 88.19 93 LYS A C 1
ATOM 743 O O . LYS A 1 93 ? -11.241 11.713 9.738 1.00 88.19 93 LYS A O 1
ATOM 748 N N . LEU A 1 94 ? -9.913 11.551 7.929 1.00 88.38 94 LEU A N 1
ATOM 749 C CA . LEU A 1 94 ? -8.835 10.838 8.594 1.00 88.38 94 LEU A CA 1
ATOM 750 C C . LEU A 1 94 ? -7.722 11.817 8.958 1.00 88.38 94 LEU A C 1
ATOM 752 O O . LEU A 1 94 ? -7.084 12.418 8.093 1.00 88.38 94 LEU A O 1
ATOM 756 N N . GLU A 1 95 ? -7.434 11.916 10.248 1.00 87.25 95 GLU A N 1
ATOM 757 C CA . GLU A 1 95 ? -6.204 12.532 10.715 1.00 87.25 95 GLU A CA 1
ATOM 758 C C . GLU A 1 95 ? -5.070 11.512 10.611 1.00 87.25 95 GLU A C 1
ATOM 760 O O . GLU A 1 95 ? -5.064 10.483 11.287 1.00 87.25 95 GLU A O 1
ATOM 765 N N . TYR A 1 96 ? -4.115 11.788 9.731 1.00 86.38 96 TYR A N 1
ATOM 766 C CA . TYR A 1 96 ? -2.963 10.936 9.473 1.00 86.38 96 TYR A CA 1
ATOM 767 C C . TYR A 1 96 ? -1.691 11.669 9.878 1.00 86.38 96 TYR A C 1
ATOM 769 O O . TYR A 1 96 ? -1.487 12.823 9.508 1.00 86.38 96 TYR A O 1
ATOM 777 N N . GLU A 1 97 ? -0.828 10.986 10.620 1.00 84.62 97 GLU A N 1
ATOM 778 C CA . GLU A 1 97 ? 0.525 11.449 10.895 1.00 84.62 97 GLU A CA 1
ATOM 779 C C . GLU A 1 97 ? 1.512 10.318 10.614 1.00 84.62 97 GLU A C 1
ATOM 781 O O . GLU A 1 97 ? 1.431 9.235 11.203 1.00 84.62 97 GLU A O 1
ATOM 786 N N . MET A 1 98 ? 2.466 10.575 9.719 1.00 83.75 98 MET A N 1
ATOM 787 C CA . MET A 1 98 ? 3.577 9.665 9.476 1.00 83.75 98 MET A CA 1
ATOM 788 C C . MET A 1 98 ? 4.786 10.049 10.321 1.00 83.75 98 MET A C 1
ATOM 790 O O . MET A 1 98 ? 5.204 11.205 10.355 1.00 83.75 98 MET A O 1
ATOM 794 N N . ILE A 1 99 ? 5.384 9.051 10.960 1.00 81.25 99 ILE A N 1
ATOM 795 C CA . ILE A 1 99 ? 6.612 9.181 11.728 1.00 81.25 99 ILE A CA 1
ATOM 796 C C . ILE A 1 99 ? 7.651 8.260 11.097 1.00 81.25 99 ILE A C 1
ATOM 798 O O . ILE A 1 99 ? 7.488 7.043 11.082 1.00 81.25 99 ILE A O 1
ATOM 802 N N . THR A 1 100 ? 8.742 8.840 10.612 1.00 80.88 100 THR A N 1
ATOM 803 C CA . THR A 1 100 ? 9.858 8.088 10.034 1.00 80.88 100 THR A CA 1
ATOM 804 C C . THR A 1 100 ? 10.899 7.792 11.110 1.00 80.88 100 THR A C 1
ATOM 806 O O . THR A 1 100 ? 11.395 8.704 11.777 1.00 80.88 100 THR A O 1
ATOM 809 N N . ILE A 1 101 ? 11.250 6.519 11.282 1.00 78.31 101 ILE A N 1
ATOM 810 C CA . ILE A 1 101 ? 12.371 6.094 12.123 1.00 78.31 101 ILE A CA 1
ATOM 811 C C . ILE A 1 101 ? 13.665 6.485 11.397 1.00 78.31 101 ILE A C 1
ATOM 813 O O . ILE A 1 101 ? 13.828 6.102 10.240 1.00 78.31 101 ILE A O 1
ATOM 817 N N . PRO A 1 102 ? 14.589 7.229 12.030 1.00 71.88 102 PRO A N 1
ATOM 818 C CA . PRO A 1 102 ? 15.835 7.633 11.387 1.00 71.88 102 PRO A CA 1
ATOM 819 C C . PRO A 1 102 ? 16.725 6.421 11.032 1.00 71.88 102 PRO A C 1
ATOM 821 O O . PRO A 1 102 ? 16.685 5.406 11.736 1.0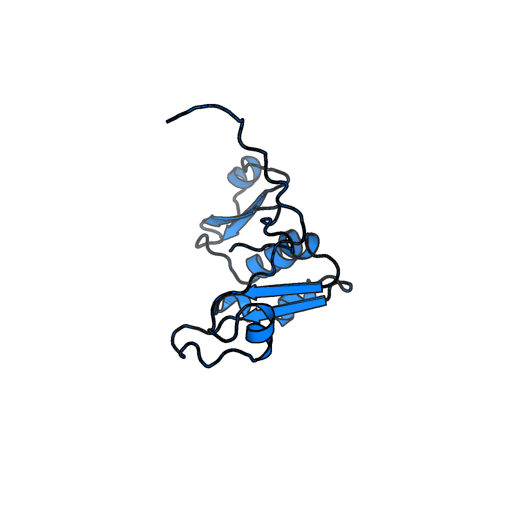0 71.88 102 PRO A O 1
ATOM 824 N N . PRO A 1 103 ? 17.557 6.519 9.974 1.00 69.12 103 PRO A N 1
ATOM 825 C CA . PRO A 1 103 ? 18.537 5.489 9.641 1.00 69.12 103 PRO A CA 1
ATOM 826 C C . PRO A 1 103 ? 19.530 5.273 10.789 1.00 69.12 103 PRO A C 1
ATOM 828 O O . PRO A 1 103 ? 19.845 6.197 11.538 1.00 69.12 103 PRO A O 1
ATOM 831 N N . LYS A 1 104 ? 20.079 4.059 10.890 1.00 63.22 104 LYS A N 1
ATOM 832 C CA . LYS A 1 104 ? 21.025 3.650 11.947 1.00 63.22 104 LYS A CA 1
ATOM 833 C C . LYS A 1 104 ? 22.323 4.481 11.968 1.00 63.22 104 LYS A C 1
ATOM 835 O O . LYS A 1 104 ? 23.019 4.508 12.980 1.00 63.22 104 LYS A O 1
ATOM 840 N N . ASP A 1 105 ? 22.645 5.143 10.863 1.00 54.88 105 ASP A N 1
ATOM 841 C CA . ASP A 1 105 ? 23.887 5.871 10.590 1.00 54.88 105 ASP A CA 1
ATOM 842 C C . ASP A 1 105 ? 23.995 7.198 11.368 1.00 54.88 105 ASP A C 1
ATOM 844 O O . ASP A 1 105 ? 25.079 7.767 11.482 1.00 54.88 105 ASP A O 1
ATOM 848 N N . GLY A 1 106 ? 22.899 7.662 11.972 1.00 48.12 106 GLY A N 1
ATOM 849 C CA . GLY A 1 106 ? 22.922 8.613 13.078 1.00 48.12 106 GLY A CA 1
ATOM 850 C C . GLY A 1 106 ? 22.403 7.889 14.308 1.00 48.12 106 GLY A C 1
ATOM 851 O O . GLY A 1 106 ? 21.254 7.464 14.309 1.00 48.12 106 GLY A O 1
ATOM 852 N N . GLY A 1 107 ? 23.242 7.701 15.330 1.00 40.03 107 GLY A N 1
ATOM 853 C CA . GLY A 1 107 ? 22.887 6.945 16.532 1.00 40.03 107 GLY A CA 1
ATOM 854 C C . GLY A 1 107 ? 21.501 7.289 17.097 1.00 40.03 107 GLY A C 1
ATOM 855 O O . GLY A 1 107 ? 20.970 8.374 16.873 1.00 40.03 107 GLY A O 1
ATOM 856 N N . TRP A 1 108 ? 20.946 6.364 17.885 1.00 47.34 108 TRP A N 1
ATOM 857 C CA . TRP A 1 108 ? 19.631 6.384 18.557 1.00 47.34 108 TRP A CA 1
ATOM 858 C C . TRP A 1 108 ? 19.199 7.699 19.267 1.00 47.34 108 TRP A C 1
ATOM 860 O O . TRP A 1 108 ? 18.084 7.771 19.791 1.00 47.34 108 TRP A O 1
ATOM 870 N N . GLY A 1 109 ? 20.059 8.722 19.308 1.00 43.72 109 GLY A N 1
ATOM 871 C CA . GLY A 1 109 ? 19.863 10.042 19.904 1.00 43.72 109 GLY A CA 1
ATOM 872 C C . GLY A 1 109 ? 19.178 11.104 19.032 1.00 43.72 109 GLY A C 1
ATOM 873 O O . GLY A 1 109 ? 18.806 12.132 19.582 1.00 43.72 109 GLY A O 1
ATOM 874 N N . ASN A 1 110 ? 18.936 10.884 17.733 1.00 44.06 110 ASN A N 1
ATOM 875 C CA . ASN A 1 110 ? 18.244 11.866 16.873 1.00 44.06 110 ASN A CA 1
ATOM 876 C C . ASN A 1 110 ? 16.788 11.474 16.572 1.00 44.06 110 ASN A C 1
ATOM 878 O O . ASN A 1 110 ? 16.356 11.450 15.420 1.00 44.06 110 ASN A O 1
ATOM 882 N N . ARG A 1 111 ? 16.014 11.126 17.604 1.00 54.38 111 ARG A N 1
ATOM 883 C CA . ARG A 1 111 ? 14.568 10.922 17.440 1.00 54.38 111 ARG A CA 1
ATOM 884 C C . ARG A 1 111 ? 13.864 12.277 17.399 1.00 54.38 111 ARG A C 1
ATOM 886 O O . ARG A 1 111 ? 14.216 13.189 18.142 1.00 54.38 111 ARG A O 1
ATOM 893 N N . THR A 1 112 ? 12.831 12.402 16.571 1.00 49.31 112 THR A N 1
ATOM 894 C CA . THR A 1 112 ? 11.873 13.499 16.726 1.00 49.31 112 THR A CA 1
ATOM 895 C C . THR A 1 112 ? 11.226 13.361 18.118 1.00 49.31 112 THR A C 1
ATOM 897 O O . THR A 1 112 ? 10.767 12.264 18.459 1.00 49.31 112 THR A O 1
ATOM 900 N N . PRO A 1 113 ? 11.162 14.424 18.947 1.00 52.38 113 PRO A N 1
ATOM 901 C CA . PRO A 1 113 ? 10.642 14.340 20.322 1.00 52.38 113 PRO A CA 1
ATOM 902 C C . PRO A 1 113 ? 9.230 13.740 20.418 1.00 52.38 113 PRO A C 1
ATOM 904 O O . PRO A 1 113 ? 8.839 13.156 21.427 1.00 52.38 113 PRO A O 1
ATOM 907 N N . ARG A 1 114 ? 8.457 13.851 19.333 1.00 46.56 114 ARG A N 1
ATOM 908 C CA . ARG A 1 114 ? 7.088 13.350 19.237 1.00 46.56 114 ARG A CA 1
ATOM 909 C C . ARG A 1 114 ? 7.020 11.823 19.137 1.00 46.56 114 ARG A C 1
ATOM 911 O O . ARG A 1 114 ? 6.174 11.227 19.789 1.00 46.56 114 ARG A O 1
ATOM 918 N N . ALA A 1 115 ? 7.931 11.181 18.402 1.00 50.06 115 ALA A N 1
ATOM 919 C CA . ALA A 1 115 ? 7.962 9.723 18.249 1.00 50.06 115 ALA A CA 1
ATOM 920 C C . ALA A 1 115 ? 8.382 9.002 19.538 1.00 50.06 115 ALA A C 1
ATOM 922 O O . ALA A 1 115 ? 7.845 7.943 19.858 1.00 50.06 115 ALA A O 1
ATOM 923 N N . GLN A 1 116 ? 9.322 9.595 20.287 1.00 53.00 116 GLN A N 1
ATOM 924 C CA . GLN A 1 116 ? 9.749 9.086 21.595 1.00 53.00 116 GLN A CA 1
ATOM 925 C C . GLN A 1 116 ? 8.566 8.985 22.548 1.00 53.00 116 GLN A C 1
ATOM 927 O O . GLN A 1 116 ? 8.306 7.905 23.055 1.00 53.00 116 GLN A O 1
ATOM 932 N N . LYS A 1 117 ? 7.787 10.064 22.690 1.00 55.28 117 LYS A N 1
ATOM 933 C CA . LYS A 1 117 ? 6.655 10.129 23.625 1.00 55.28 117 LYS A CA 1
ATOM 934 C C . LYS A 1 117 ? 5.607 9.023 23.432 1.00 55.28 117 LYS A C 1
ATOM 936 O O . LYS A 1 117 ? 4.974 8.626 24.405 1.00 55.28 117 LYS A O 1
ATOM 941 N N . TYR A 1 118 ? 5.370 8.579 22.196 1.00 52.75 118 TYR A N 1
ATOM 942 C CA . TYR A 1 118 ? 4.261 7.665 21.893 1.00 52.75 118 TYR A CA 1
ATOM 943 C C . TYR A 1 118 ? 4.663 6.201 21.757 1.00 52.75 118 TYR A C 1
ATOM 945 O O . TYR A 1 118 ? 3.810 5.335 21.935 1.00 52.75 118 TYR A O 1
ATOM 953 N N . PHE A 1 119 ? 5.923 5.917 21.426 1.00 56.75 119 PHE A N 1
ATOM 954 C CA . PHE A 1 119 ? 6.336 4.562 21.065 1.00 56.75 119 PHE A CA 1
ATOM 955 C C . PHE A 1 119 ? 7.478 4.017 21.903 1.00 56.75 119 PHE A C 1
ATOM 957 O O . PHE A 1 119 ? 7.755 2.830 21.774 1.00 56.75 119 PHE A O 1
ATOM 964 N N . PHE A 1 120 ? 8.148 4.823 22.731 1.00 60.06 120 PHE A N 1
ATOM 965 C CA . PHE A 1 120 ? 9.317 4.380 23.483 1.00 60.06 120 PHE A CA 1
ATOM 966 C C . PHE A 1 120 ? 9.327 4.942 24.911 1.00 60.06 120 PHE A C 1
ATOM 968 O O . PHE A 1 120 ? 8.874 6.058 25.136 1.00 60.06 120 PHE A O 1
ATOM 975 N N . ASP A 1 121 ? 9.833 4.181 25.879 1.00 59.97 121 ASP A N 1
ATOM 976 C CA . ASP A 1 121 ? 10.066 4.691 27.235 1.00 59.97 121 ASP A CA 1
ATOM 977 C C . ASP A 1 121 ? 11.320 5.575 27.277 1.00 59.97 121 ASP A C 1
ATOM 979 O O . ASP A 1 121 ? 12.070 5.699 26.301 1.00 59.97 121 ASP A O 1
ATOM 983 N N . ASP A 1 122 ? 11.575 6.155 28.448 1.00 56.19 122 ASP A N 1
ATOM 984 C CA . ASP A 1 122 ? 12.759 6.969 28.736 1.00 56.19 122 ASP A CA 1
ATOM 985 C C . ASP A 1 122 ? 14.080 6.192 28.574 1.00 56.19 122 ASP A C 1
ATOM 987 O O . ASP A 1 122 ? 15.147 6.795 28.457 1.00 56.19 122 ASP A O 1
ATOM 991 N N . THR A 1 123 ? 14.031 4.855 28.521 1.00 53.84 123 THR A N 1
ATOM 992 C CA . THR A 1 123 ? 15.192 3.992 28.240 1.00 53.84 123 THR A CA 1
ATOM 993 C C . THR A 1 123 ? 15.357 3.692 26.750 1.00 53.84 123 THR A C 1
ATOM 995 O O . THR A 1 123 ? 16.351 3.104 26.320 1.00 53.84 123 THR A O 1
ATOM 998 N N . GLY A 1 124 ? 14.414 4.153 25.931 1.00 49.81 124 GLY A N 1
ATOM 999 C CA . GLY A 1 124 ? 14.422 4.008 24.493 1.00 49.81 124 GLY A CA 1
ATOM 1000 C C . GLY A 1 124 ? 13.865 2.686 23.982 1.00 49.81 124 GLY A C 1
ATOM 1001 O O . GLY A 1 124 ? 13.958 2.470 22.769 1.00 49.81 124 GLY A O 1
ATOM 1002 N N . PHE A 1 125 ? 13.288 1.853 24.853 1.00 45.38 125 PHE A N 1
ATOM 1003 C CA . PHE A 1 125 ? 12.638 0.592 24.504 1.00 45.38 125 PHE A CA 1
ATOM 1004 C C . PHE A 1 125 ? 11.200 0.822 24.037 1.00 45.38 125 PHE A C 1
ATOM 1006 O O . PHE A 1 125 ? 10.550 1.734 24.541 1.00 45.38 125 PHE A O 1
ATOM 1013 N N . PRO A 1 126 ? 10.681 0.032 23.074 1.00 54.31 126 PRO A N 1
ATOM 1014 C CA . PRO A 1 126 ? 9.328 0.222 22.577 1.00 54.31 126 PRO A CA 1
ATOM 1015 C C . PRO A 1 126 ? 8.284 0.044 23.688 1.00 54.31 126 PRO A C 1
ATOM 1017 O O . PRO A 1 126 ? 8.128 -1.055 24.220 1.00 54.31 126 PRO A O 1
ATOM 1020 N N . VAL A 1 127 ? 7.532 1.098 23.999 1.00 56.97 127 VAL A N 1
ATOM 1021 C CA . VAL A 1 127 ? 6.359 1.026 24.875 1.00 56.97 127 VAL A CA 1
ATOM 1022 C C . VAL A 1 127 ? 5.148 0.892 23.981 1.00 56.97 127 VAL A C 1
ATOM 1024 O O . VAL A 1 127 ? 4.626 1.861 23.437 1.00 56.97 127 VAL A O 1
ATOM 1027 N N . PHE A 1 128 ? 4.686 -0.340 23.820 1.00 51.50 128 PHE A N 1
ATOM 1028 C CA . PHE A 1 128 ? 3.343 -0.564 23.315 1.00 51.50 128 PHE A CA 1
ATOM 1029 C C . PHE A 1 128 ? 2.378 -0.374 24.485 1.00 51.50 128 PHE A C 1
ATOM 1031 O O . PHE A 1 128 ? 2.604 -0.991 25.532 1.00 51.50 128 PHE A O 1
ATOM 1038 N N . PRO A 1 129 ? 1.296 0.414 24.347 1.00 44.56 129 PRO A N 1
ATOM 1039 C CA . PRO A 1 129 ? 0.294 0.476 25.395 1.00 44.56 129 PRO A CA 1
ATOM 1040 C C . PRO A 1 129 ? -0.174 -0.954 25.732 1.00 44.56 129 PRO A C 1
ATOM 1042 O O . PRO A 1 129 ? -0.315 -1.802 24.827 1.00 44.56 129 PRO A O 1
ATOM 1045 N N . PRO A 1 130 ? -0.358 -1.279 27.026 1.00 36.59 130 PRO A N 1
ATOM 1046 C CA . PRO A 1 130 ? -0.969 -2.542 27.404 1.00 36.59 130 PRO A CA 1
ATOM 1047 C C . PRO A 1 130 ? -2.311 -2.632 26.678 1.00 36.59 130 PRO A C 1
ATOM 1049 O O . PRO A 1 130 ? -3.056 -1.655 26.620 1.00 36.59 130 PRO A O 1
ATOM 1052 N N . ALA A 1 131 ? -2.580 -3.778 26.051 1.00 39.91 131 ALA A N 1
ATOM 1053 C CA . ALA A 1 131 ? -3.850 -4.000 25.381 1.00 39.91 131 ALA A CA 1
ATOM 1054 C C . ALA A 1 131 ? -4.958 -3.822 26.428 1.00 39.91 131 ALA A C 1
ATOM 1056 O O . ALA A 1 131 ? -5.086 -4.634 27.344 1.00 39.91 131 ALA A O 1
ATOM 1057 N N . VAL A 1 132 ? -5.719 -2.732 26.338 1.00 39.78 132 VAL A N 1
ATOM 1058 C CA . VAL A 1 132 ? -6.890 -2.529 27.190 1.00 39.78 132 VAL A CA 1
ATOM 1059 C C . VAL A 1 132 ? -7.961 -3.471 26.655 1.00 39.78 132 VAL A C 1
ATOM 1061 O O . VAL A 1 132 ? -8.672 -3.161 25.705 1.00 39.78 132 VAL A O 1
ATOM 1064 N N . GLY A 1 133 ? -7.977 -4.685 27.197 1.00 39.03 133 GLY A N 1
ATOM 1065 C CA . GLY A 1 133 ? -8.812 -5.775 26.708 1.00 39.03 133 GLY A CA 1
ATOM 1066 C C . GLY A 1 133 ? -8.344 -7.117 27.248 1.00 39.03 133 GLY A C 1
ATOM 1067 O O . GLY A 1 133 ? -7.828 -7.935 26.497 1.00 39.03 133 GLY A O 1
ATOM 1068 N N . SER A 1 134 ? -8.484 -7.284 28.565 1.00 37.06 134 SER A N 1
ATOM 1069 C CA . SER A 1 134 ? -8.645 -8.556 29.279 1.00 37.06 134 SER A CA 1
ATOM 1070 C C . SER A 1 134 ? -7.980 -9.789 28.646 1.00 37.06 134 SER A C 1
ATOM 1072 O O . SER A 1 134 ? -8.594 -10.519 27.864 1.00 37.06 134 SER A O 1
ATOM 1074 N N . HIS A 1 135 ? -6.791 -10.129 29.141 1.00 36.34 135 HIS A N 1
ATOM 1075 C CA . HIS A 1 135 ? -6.556 -11.529 29.471 1.00 36.34 135 HIS A CA 1
ATOM 1076 C C . HIS A 1 135 ? -7.627 -11.915 30.501 1.00 36.34 135 HIS A C 1
ATOM 1078 O O . HIS A 1 135 ? -7.477 -11.648 31.688 1.00 36.34 135 HIS A O 1
ATOM 1084 N N . HIS A 1 136 ? -8.739 -12.502 30.056 1.00 36.59 136 HIS A N 1
ATOM 1085 C CA . HIS A 1 136 ? -9.340 -13.519 30.900 1.00 36.59 136 HIS A CA 1
ATOM 1086 C C . HIS A 1 136 ? -8.319 -14.646 30.912 1.00 36.59 136 HIS A C 1
ATOM 1088 O O . HIS A 1 136 ? -8.119 -15.324 29.903 1.00 36.59 136 HIS A O 1
ATOM 1094 N N . GLU A 1 137 ? -7.593 -14.751 32.021 1.00 34.41 137 GLU A N 1
ATOM 1095 C CA . GLU A 1 137 ? -6.866 -15.959 32.369 1.00 34.41 137 GLU A CA 1
ATOM 1096 C C . GLU A 1 137 ? -7.823 -17.128 32.144 1.00 34.41 137 GLU A C 1
ATOM 1098 O O . GLU A 1 137 ? -8.851 -17.247 32.811 1.00 34.41 137 GLU A O 1
ATOM 1103 N N . LEU A 1 138 ? -7.533 -17.956 31.142 1.00 36.12 138 LEU A N 1
ATOM 1104 C CA . LEU A 1 138 ? -8.138 -19.273 31.074 1.00 36.12 138 LEU A CA 1
ATOM 1105 C C . LEU A 1 138 ? -7.643 -20.003 32.327 1.00 36.12 138 LEU A C 1
ATOM 1107 O O . LEU A 1 138 ? -6.425 -20.165 32.462 1.00 36.12 138 LEU A O 1
ATOM 1111 N N . PRO A 1 139 ? -8.521 -20.403 33.264 1.00 34.88 139 PRO A N 1
ATOM 1112 C CA . PRO A 1 139 ? -8.074 -21.158 34.416 1.00 34.88 139 PRO A CA 1
ATOM 1113 C C . PRO A 1 139 ? -7.451 -22.458 33.911 1.00 34.88 139 PRO A C 1
ATOM 1115 O O . PRO A 1 139 ? -8.071 -23.214 33.159 1.00 34.88 139 PRO A O 1
ATOM 1118 N N . LEU A 1 140 ? -6.200 -22.694 34.303 1.00 40.91 140 LEU A N 1
ATOM 1119 C CA . LEU A 1 140 ? -5.545 -23.979 34.109 1.00 40.91 140 LEU A CA 1
ATOM 1120 C C . LEU A 1 140 ? -6.434 -25.066 34.736 1.00 40.91 140 LEU A C 1
ATOM 1122 O O . LEU A 1 140 ? -6.888 -24.878 35.870 1.00 40.91 140 LEU A O 1
ATOM 1126 N N . PRO A 1 141 ? -6.700 -26.191 34.046 1.00 36.25 141 PRO A N 1
ATOM 1127 C CA . PRO A 1 141 ? -7.448 -27.281 34.645 1.00 36.25 141 PRO A CA 1
ATOM 1128 C C . PRO A 1 141 ? -6.703 -27.772 35.887 1.00 36.25 141 PRO A C 1
ATOM 1130 O O . PRO A 1 141 ? -5.550 -28.204 35.836 1.00 36.25 141 PRO A O 1
ATOM 1133 N N . SER A 1 142 ? -7.374 -27.652 37.027 1.00 49.00 142 SER A N 1
ATOM 11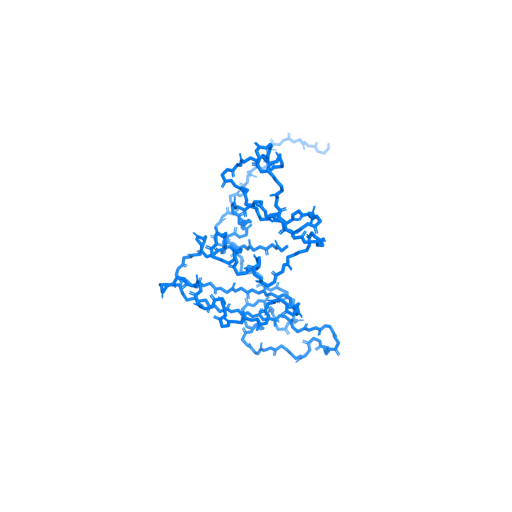34 C CA . SER A 1 142 ? -6.900 -28.106 38.320 1.00 49.00 142 SER A CA 1
ATOM 1135 C C . SER A 1 142 ? -6.795 -29.628 38.320 1.00 49.00 142 SER A C 1
ATOM 1137 O O . SER A 1 142 ? -7.788 -30.341 38.427 1.00 49.00 142 SER A O 1
ATOM 1139 N N . GLY A 1 143 ? -5.565 -30.131 38.244 1.00 50.88 143 GLY A N 1
ATOM 1140 C CA . GLY A 1 143 ? -5.267 -31.507 38.622 1.00 50.88 143 GLY A CA 1
ATOM 1141 C C . GLY A 1 143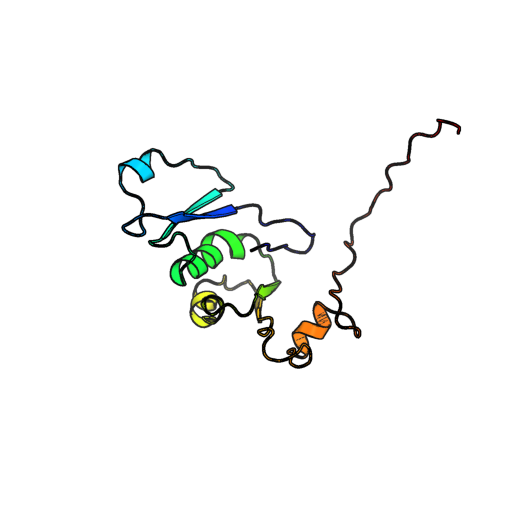 ? -4.380 -32.254 37.646 1.00 50.88 143 GLY A C 1
ATOM 1142 O O . GLY A 1 143 ? -4.848 -33.094 36.889 1.00 50.88 143 GLY A O 1
ATOM 1143 N N . THR A 1 144 ? -3.071 -32.075 37.777 1.00 39.12 144 THR A N 1
ATOM 1144 C CA . THR A 1 144 ? -2.145 -33.211 37.724 1.00 39.12 144 THR A CA 1
ATOM 1145 C C . THR A 1 144 ? -1.010 -32.899 38.696 1.00 39.12 144 THR A C 1
ATOM 1147 O O . THR A 1 144 ? -0.314 -31.898 38.548 1.00 39.12 144 THR A O 1
ATOM 1150 N N . ARG A 1 145 ? -0.941 -33.679 39.783 1.00 40.44 145 ARG A N 1
ATOM 1151 C CA . ARG A 1 145 ? 0.127 -33.613 40.790 1.00 40.44 145 ARG A CA 1
ATOM 1152 C C . ARG A 1 145 ? 1.458 -34.043 40.159 1.00 40.44 145 ARG A C 1
ATOM 1154 O O . ARG A 1 145 ? 1.435 -34.802 39.196 1.00 40.44 145 ARG A O 1
ATOM 1161 N N . LEU A 1 146 ? 2.533 -33.515 40.757 1.00 43.75 146 LEU A N 1
ATOM 1162 C CA . LEU A 1 146 ? 3.965 -33.778 40.541 1.00 43.75 146 LEU A CA 1
ATOM 1163 C C . LEU A 1 146 ? 4.300 -35.170 39.991 1.00 43.75 146 LEU A C 1
ATOM 1165 O O . LEU A 1 146 ? 3.765 -36.154 40.551 1.00 43.75 146 LEU A O 1
#

Radius of gyration: 20.0 Å; chains: 1; bounding box: 36×49×61 Å

Sequence (146 aa):
MAVSPGNRKFLPVLFITLQEDKGVFGPIVSKALFKARNLHVTASKSGQMTKELYIEWCEKVFFPQMNGHCFFLADSWKTFADHDAVEEVKPEKLEYEMITIPPKDGGWGNRTPRAQKYFFDDTGFPVFPPAVGSHHELPLPSGTRL

pLDDT: mean 74.6, std 20.45, range [34.41, 96.06]